Protein AF-A0A971C3I3-F1 (afdb_monomer)

Foldseek 3Di:
DDDADPPQDDDPVLVVCCVVPVVSSCVCRRVVPDPPPDPDDDPVVVVVVVVLVVLLLVLVQCVLVPDDLVVSLVVQVVDVVSNVSSVVCVVVPPVPPPDRDHRDDDDDD

Solvent-accessible surface area (backbone atoms only — not comparable to full-atom values): 6828 Å² total; per-residue (Å²): 132,91,75,78,62,97,81,65,78,86,45,74,66,53,53,49,34,37,75,76,33,55,66,55,24,44,39,50,70,73,63,56,52,68,75,77,66,78,92,70,78,62,62,70,60,50,55,50,50,52,52,46,51,52,53,47,53,49,51,52,39,41,43,63,71,70,46,61,63,73,62,50,52,63,62,30,61,81,38,71,69,48,29,51,53,51,51,49,48,65,70,70,33,73,86,72,50,90,75,87,80,72,58,90,77,87,86,79,132

Structure (mmCIF, N/CA/C/O backbone):
data_AF-A0A971C3I3-F1
#
_entry.id   AF-A0A971C3I3-F1
#
loop_
_atom_site.group_PDB
_atom_site.id
_atom_site.type_symbol
_atom_site.label_atom_id
_atom_site.label_alt_id
_atom_site.label_comp_id
_atom_site.label_asym_id
_atom_site.label_entity_id
_atom_site.label_seq_id
_atom_site.pdbx_PDB_ins_code
_atom_site.Cartn_x
_atom_site.Cartn_y
_atom_site.Cartn_z
_atom_site.occupancy
_atom_site.B_iso_or_equiv
_atom_site.auth_seq_id
_atom_site.auth_comp_id
_atom_site.auth_asym_id
_atom_site.auth_atom_id
_atom_site.pdbx_PDB_model_num
ATOM 1 N N . MET A 1 1 ? 8.994 9.522 -35.483 1.00 52.34 1 MET A N 1
ATOM 2 C CA . MET A 1 1 ? 8.972 8.042 -35.412 1.00 52.34 1 MET A CA 1
ATOM 3 C C . MET A 1 1 ? 10.397 7.594 -35.144 1.00 52.34 1 MET A C 1
ATOM 5 O O . MET A 1 1 ? 11.277 8.096 -35.825 1.00 52.34 1 MET A O 1
ATOM 9 N N . ALA A 1 2 ? 10.652 6.774 -34.122 1.00 61.50 2 ALA A N 1
ATOM 10 C CA . ALA A 1 2 ? 12.019 6.318 -33.850 1.00 61.50 2 ALA A CA 1
ATOM 11 C C . ALA A 1 2 ? 12.450 5.362 -34.974 1.00 61.50 2 ALA A C 1
ATOM 13 O O . ALA A 1 2 ? 11.776 4.357 -35.198 1.00 61.50 2 ALA A O 1
ATOM 14 N N . SER A 1 3 ? 13.512 5.701 -35.703 1.00 80.25 3 SER A N 1
ATOM 15 C CA . SER A 1 3 ? 14.149 4.796 -36.660 1.00 80.25 3 SER A CA 1
ATOM 16 C C . SER A 1 3 ? 14.953 3.740 -35.904 1.00 80.25 3 SER A C 1
ATOM 18 O O . SER A 1 3 ? 15.562 4.047 -34.877 1.00 80.25 3 SER A O 1
ATOM 20 N N . LEU A 1 4 ? 14.949 2.501 -36.397 1.00 86.00 4 LEU A N 1
ATOM 21 C CA . LEU A 1 4 ? 15.785 1.443 -35.833 1.00 86.00 4 LEU A CA 1
ATOM 22 C C . LEU A 1 4 ? 17.271 1.759 -36.082 1.00 86.00 4 LEU A C 1
ATOM 24 O O . LEU A 1 4 ? 17.588 2.328 -37.131 1.00 86.00 4 LEU A O 1
ATOM 28 N N . PRO A 1 5 ? 18.175 1.403 -35.151 1.00 84.38 5 PRO A N 1
ATOM 29 C CA . PRO A 1 5 ? 19.607 1.411 -35.419 1.00 84.38 5 PRO A CA 1
ATOM 30 C C . PRO A 1 5 ? 19.929 0.606 -36.690 1.00 84.38 5 PRO A C 1
ATOM 32 O O . PRO A 1 5 ? 19.273 -0.410 -36.939 1.00 84.38 5 PRO A O 1
ATOM 35 N N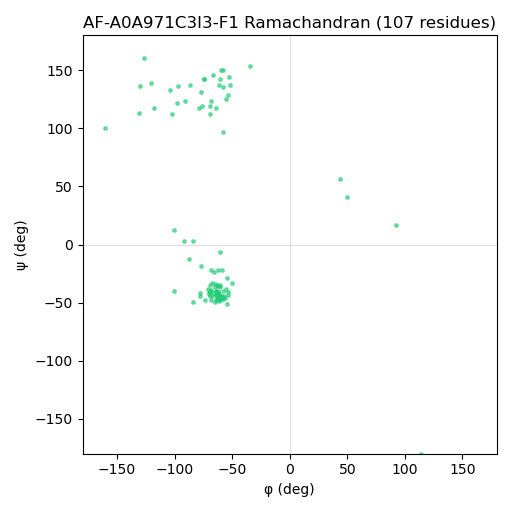 . PRO A 1 6 ? 20.917 1.025 -37.497 1.00 86.50 6 PRO A N 1
ATOM 36 C CA . PRO A 1 6 ? 21.269 0.335 -38.742 1.00 86.50 6 PRO A CA 1
ATOM 37 C C . PRO A 1 6 ? 21.749 -1.110 -38.520 1.00 86.50 6 PRO A C 1
ATOM 39 O O . PRO A 1 6 ? 21.664 -1.934 -39.423 1.00 86.50 6 PRO A O 1
ATOM 42 N N . ASP A 1 7 ? 22.220 -1.420 -37.315 1.00 90.19 7 ASP A N 1
ATOM 43 C CA . ASP A 1 7 ? 22.702 -2.720 -36.853 1.00 90.19 7 ASP A CA 1
ATOM 44 C C . ASP A 1 7 ? 21.664 -3.488 -36.011 1.00 90.19 7 ASP A C 1
ATOM 46 O O . ASP A 1 7 ? 21.994 -4.475 -35.351 1.00 90.19 7 ASP A O 1
ATOM 50 N N . PHE A 1 8 ? 20.400 -3.050 -36.006 1.00 91.69 8 PHE A N 1
ATOM 51 C CA . PHE A 1 8 ? 19.356 -3.712 -35.233 1.00 91.69 8 PHE A CA 1
ATOM 52 C C . PHE A 1 8 ? 19.105 -5.135 -35.743 1.00 91.69 8 PHE A C 1
ATOM 54 O O . PHE A 1 8 ? 18.647 -5.345 -36.866 1.00 91.69 8 PHE A O 1
ATOM 61 N N . GLN A 1 9 ? 19.346 -6.121 -34.881 1.00 93.38 9 GLN A N 1
ATOM 62 C CA . GLN A 1 9 ? 19.054 -7.516 -35.178 1.00 93.38 9 GLN A CA 1
ATOM 63 C C . GLN A 1 9 ? 17.646 -7.878 -34.712 1.00 93.38 9 GLN A C 1
ATOM 65 O O . GLN A 1 9 ? 17.302 -7.755 -33.535 1.00 93.38 9 GLN A O 1
ATOM 70 N N . PHE A 1 10 ? 16.830 -8.361 -35.645 1.00 93.94 10 PHE A N 1
ATOM 71 C CA . PHE A 1 10 ? 15.548 -8.959 -35.306 1.00 93.94 10 PHE A CA 1
ATOM 72 C C . PHE A 1 10 ? 15.757 -10.342 -34.693 1.00 93.94 10 PHE A C 1
ATOM 74 O O . PHE A 1 10 ? 16.604 -11.117 -35.130 1.00 93.94 10 PHE A O 1
ATOM 81 N N . SER A 1 11 ? 14.936 -10.660 -33.700 1.00 94.81 11 SER A N 1
ATOM 82 C CA . SER A 1 11 ? 14.820 -11.992 -33.128 1.00 94.81 11 SER A CA 1
ATOM 83 C C . SER A 1 11 ? 13.354 -12.404 -33.169 1.00 94.81 11 SER A C 1
ATOM 85 O O . SER A 1 11 ? 12.462 -11.560 -33.272 1.00 94.81 11 SER A O 1
ATOM 87 N N . GLN A 1 12 ? 13.082 -13.703 -33.065 1.00 96.81 12 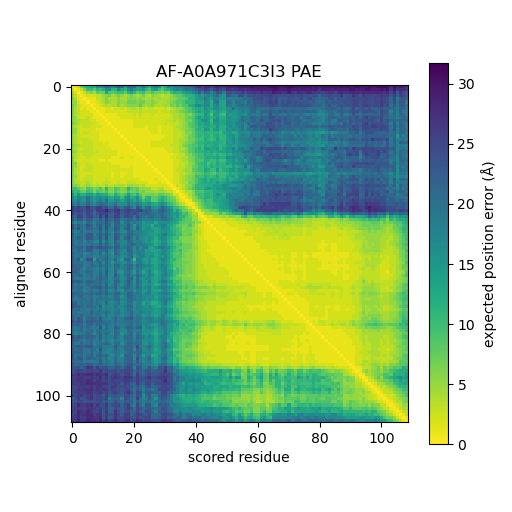GLN A N 1
ATOM 88 C CA . GLN A 1 12 ? 11.706 -14.192 -32.961 1.00 96.81 12 GLN A CA 1
ATOM 89 C C . GLN A 1 12 ? 10.950 -13.500 -31.813 1.00 96.81 12 GLN A C 1
ATOM 91 O O . GLN A 1 12 ? 9.805 -13.094 -31.988 1.00 96.81 12 GLN A O 1
ATOM 96 N N . ALA A 1 13 ? 11.620 -13.293 -30.674 1.00 92.94 13 ALA A N 1
ATOM 97 C CA . ALA A 1 13 ? 11.055 -12.597 -29.523 1.00 92.94 13 ALA A CA 1
ATOM 98 C C . ALA A 1 13 ? 10.736 -11.123 -29.823 1.00 92.94 13 ALA A C 1
ATOM 100 O O . ALA A 1 13 ? 9.657 -10.656 -29.471 1.00 92.94 13 ALA A O 1
ATOM 101 N N . SER A 1 14 ? 11.623 -10.392 -30.511 1.00 94.38 14 SER A N 1
ATOM 102 C CA . SER A 1 14 ? 11.363 -8.982 -30.830 1.00 94.38 14 SER A CA 1
ATOM 103 C C . SER A 1 14 ? 10.231 -8.815 -31.850 1.00 94.38 14 SER A C 1
ATOM 105 O O . SER A 1 14 ? 9.422 -7.896 -31.725 1.00 94.38 14 SER A O 1
ATOM 107 N N . LEU A 1 15 ? 10.098 -9.737 -32.808 1.00 96.44 15 LEU A N 1
ATOM 108 C CA . LEU A 1 15 ? 8.969 -9.751 -33.743 1.00 96.44 15 LEU A CA 1
ATOM 109 C C . LEU A 1 15 ? 7.648 -10.085 -33.042 1.00 96.44 15 LEU A C 1
ATOM 111 O O . LEU A 1 15 ? 6.654 -9.395 -33.273 1.00 96.44 15 LEU A O 1
ATOM 115 N N . GLN A 1 16 ? 7.643 -11.083 -32.154 1.00 97.31 16 GLN A N 1
ATOM 116 C CA . GLN A 1 16 ? 6.454 -11.422 -31.375 1.00 97.31 16 GLN A CA 1
ATOM 117 C C . GLN A 1 16 ? 6.038 -10.254 -30.473 1.00 97.31 16 GLN A C 1
ATOM 119 O O . GLN A 1 16 ? 4.873 -9.872 -30.457 1.00 97.31 16 GLN A O 1
ATOM 124 N N . ASP A 1 17 ? 6.997 -9.595 -29.816 1.00 95.50 17 ASP A N 1
ATOM 125 C CA . ASP A 1 17 ? 6.736 -8.401 -29.014 1.00 95.50 17 ASP A CA 1
ATOM 126 C C . ASP A 1 17 ? 6.145 -7.251 -29.825 1.00 95.50 17 ASP A C 1
ATOM 128 O O . ASP A 1 17 ? 5.324 -6.500 -29.305 1.00 95.50 17 ASP A O 1
ATOM 132 N N . TYR A 1 18 ? 6.538 -7.097 -31.090 1.00 95.25 18 TYR A N 1
ATOM 133 C CA . TYR A 1 18 ? 5.952 -6.088 -31.966 1.00 95.25 18 TYR A CA 1
ATOM 134 C C . TYR A 1 18 ? 4.497 -6.408 -32.324 1.00 95.25 18 TYR A C 1
ATOM 136 O O . TYR A 1 18 ? 3.658 -5.500 -32.300 1.00 95.25 18 TYR A O 1
ATOM 144 N N . VAL A 1 19 ? 4.214 -7.675 -32.653 1.00 97.62 19 VAL A N 1
ATOM 145 C CA . VAL A 1 19 ? 2.864 -8.166 -32.974 1.00 97.62 19 VAL A CA 1
ATOM 146 C C . VAL A 1 19 ? 1.945 -8.023 -31.765 1.00 97.62 19 VAL A C 1
ATOM 148 O O . VAL A 1 19 ? 0.857 -7.467 -31.894 1.00 97.62 19 VAL A O 1
ATOM 151 N N . ASP A 1 20 ? 2.412 -8.444 -30.591 1.00 96.88 20 ASP A N 1
ATOM 152 C CA . ASP A 1 20 ? 1.658 -8.375 -29.343 1.00 96.88 20 ASP A CA 1
ATOM 153 C C . ASP A 1 20 ? 1.462 -6.925 -28.876 1.00 96.88 20 ASP A C 1
ATOM 155 O O . ASP A 1 20 ? 0.370 -6.524 -28.476 1.00 96.88 20 ASP A O 1
ATOM 159 N N . CYS A 1 21 ? 2.534 -6.122 -28.876 1.00 96.00 21 CYS A N 1
ATOM 160 C CA . CYS A 1 21 ? 2.517 -4.751 -28.383 1.00 96.00 21 CYS A CA 1
ATOM 161 C C . CYS A 1 21 ? 3.695 -3.918 -28.916 1.00 96.00 21 CYS A C 1
ATOM 163 O O . CYS A 1 21 ? 4.785 -3.870 -28.341 1.00 96.00 21 CYS A O 1
ATOM 165 N N . ARG A 1 22 ? 3.435 -3.099 -29.941 1.00 94.62 22 ARG A N 1
ATOM 166 C CA . ARG A 1 22 ? 4.419 -2.156 -30.517 1.00 94.62 22 ARG A CA 1
ATOM 167 C C . ARG A 1 22 ? 5.117 -1.270 -29.477 1.00 94.62 22 ARG A C 1
ATOM 169 O O . ARG A 1 22 ? 6.281 -0.911 -29.651 1.00 94.62 22 ARG A O 1
ATOM 176 N N . ARG A 1 23 ? 4.419 -0.899 -28.393 1.00 92.62 23 ARG A N 1
ATOM 177 C CA . ARG A 1 23 ? 5.004 -0.110 -27.298 1.00 92.62 23 ARG A CA 1
ATOM 178 C C . ARG A 1 23 ? 6.011 -0.934 -26.492 1.00 92.62 23 ARG A C 1
ATOM 180 O O . ARG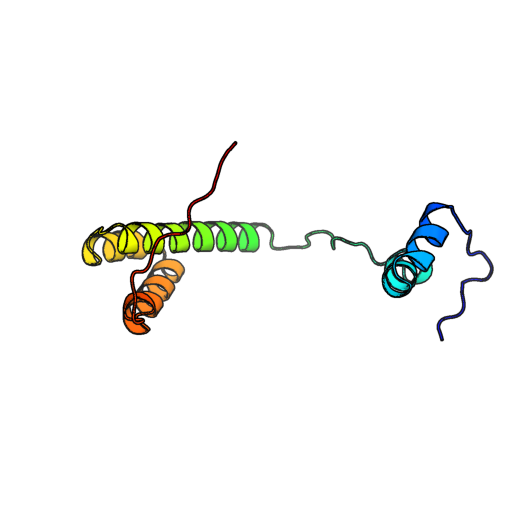 A 1 23 ? 7.071 -0.397 -26.190 1.00 92.62 23 ARG A O 1
ATOM 187 N N . ARG A 1 24 ? 5.731 -2.210 -26.203 1.00 92.06 24 ARG A N 1
ATOM 188 C CA . ARG A 1 24 ? 6.681 -3.141 -25.568 1.00 92.06 24 ARG A CA 1
ATOM 189 C C . ARG A 1 24 ? 7.913 -3.323 -26.447 1.00 92.06 24 ARG A C 1
ATOM 191 O O . ARG A 1 24 ? 9.018 -3.137 -25.953 1.00 92.06 24 ARG A O 1
ATOM 198 N N . PHE A 1 25 ? 7.723 -3.534 -27.752 1.00 93.81 25 PHE A N 1
ATOM 199 C CA . PHE A 1 25 ? 8.828 -3.603 -28.711 1.00 93.81 25 PHE A CA 1
ATOM 200 C C . PHE A 1 25 ? 9.732 -2.362 -28.670 1.00 93.81 25 PHE A C 1
ATOM 202 O O . PHE A 1 25 ? 10.950 -2.472 -28.520 1.00 93.81 25 PHE A O 1
ATOM 209 N N . LEU A 1 26 ? 9.132 -1.167 -28.750 1.00 93.00 26 LEU A N 1
ATOM 210 C CA . LEU A 1 26 ? 9.874 0.092 -28.696 1.00 93.00 26 LEU A CA 1
ATOM 211 C C . LEU A 1 26 ? 10.662 0.233 -27.386 1.00 93.00 26 LEU A C 1
ATOM 213 O O . LEU A 1 26 ? 11.803 0.680 -27.408 1.00 93.00 26 LEU A O 1
ATOM 217 N N . LEU A 1 27 ? 10.060 -0.095 -26.242 1.00 91.88 27 LEU A N 1
ATOM 218 C CA . LEU A 1 27 ? 10.700 0.095 -24.940 1.00 91.88 27 LEU A CA 1
ATOM 219 C C . LEU A 1 27 ? 11.807 -0.942 -24.696 1.00 91.88 27 LEU A C 1
ATOM 221 O O . LEU A 1 27 ? 12.913 -0.555 -24.328 1.00 91.88 27 LEU A O 1
ATOM 225 N N . ALA A 1 28 ? 11.530 -2.224 -24.942 1.00 90.69 28 ALA A N 1
ATOM 226 C CA . ALA A 1 28 ? 12.438 -3.326 -24.633 1.00 90.69 28 ALA A CA 1
ATOM 227 C C . ALA A 1 28 ? 13.574 -3.474 -25.657 1.00 90.69 28 ALA A C 1
ATOM 229 O O . ALA A 1 28 ? 14.726 -3.629 -25.269 1.00 90.69 28 ALA A O 1
ATOM 230 N N . HIS A 1 29 ? 13.280 -3.382 -26.959 1.00 91.38 29 HIS A N 1
ATOM 231 C CA . HIS A 1 29 ? 14.262 -3.704 -28.004 1.00 91.38 29 HIS A CA 1
ATOM 232 C C . HIS A 1 29 ? 14.907 -2.462 -28.618 1.00 91.38 29 HIS A C 1
ATOM 234 O O . HIS A 1 29 ? 16.115 -2.447 -28.843 1.00 91.38 29 HIS A O 1
ATOM 240 N N . VAL A 1 30 ? 14.132 -1.396 -28.855 1.00 91.69 30 VAL A N 1
ATOM 241 C CA . VAL A 1 30 ? 14.662 -0.160 -29.467 1.00 91.69 30 VAL A CA 1
ATOM 242 C C . VAL A 1 30 ? 15.306 0.749 -28.423 1.00 91.69 30 VAL A C 1
ATOM 244 O O . VAL A 1 30 ? 16.430 1.201 -28.606 1.00 91.69 30 VAL A O 1
ATOM 247 N N . ARG A 1 31 ? 14.607 1.020 -27.316 1.00 89.75 31 ARG A N 1
ATOM 248 C CA . ARG A 1 31 ? 15.103 1.882 -26.231 1.00 89.75 31 ARG A CA 1
ATOM 249 C C . ARG A 1 31 ? 15.916 1.134 -25.178 1.00 89.75 31 ARG A C 1
ATOM 251 O O . ARG A 1 31 ? 16.547 1.799 -24.365 1.00 89.75 31 ARG A O 1
ATOM 258 N N . ARG A 1 32 ? 15.892 -0.205 -25.191 1.00 88.19 32 ARG A N 1
ATOM 259 C CA . ARG A 1 32 ? 16.606 -1.074 -24.238 1.00 88.19 32 ARG A CA 1
ATOM 260 C C . ARG A 1 32 ? 16.369 -0.670 -22.779 1.00 88.19 32 ARG A C 1
ATOM 262 O O . ARG A 1 32 ? 17.293 -0.643 -21.972 1.00 88.19 32 ARG A O 1
ATOM 269 N N . ILE A 1 33 ? 15.123 -0.320 -22.453 1.00 87.38 33 ILE A N 1
ATOM 270 C CA . ILE A 1 33 ? 14.734 -0.012 -21.078 1.00 87.38 33 ILE A CA 1
ATOM 271 C C . ILE A 1 33 ? 14.804 -1.302 -20.270 1.00 87.38 33 ILE A C 1
ATOM 273 O O . ILE A 1 33 ? 14.139 -2.282 -20.602 1.00 87.38 33 ILE A O 1
ATOM 277 N N . VAL A 1 34 ? 15.589 -1.275 -19.195 1.00 75.19 34 VAL A N 1
ATOM 278 C CA . VAL A 1 34 ? 15.653 -2.365 -18.222 1.00 75.19 34 VAL A CA 1
ATOM 279 C C . VAL A 1 34 ? 14.327 -2.394 -17.460 1.00 75.19 34 VAL A C 1
ATOM 281 O O . VAL A 1 34 ? 13.993 -1.441 -16.755 1.00 75.19 34 VAL A O 1
ATOM 284 N N . TRP A 1 35 ? 13.544 -3.456 -17.664 1.00 72.25 35 TRP A N 1
ATOM 285 C CA . TRP A 1 35 ? 12.290 -3.708 -16.957 1.00 72.25 35 TRP A CA 1
ATOM 286 C C . TRP A 1 35 ? 12.264 -5.141 -16.392 1.00 72.25 35 TRP A C 1
ATOM 288 O O . TRP A 1 35 ? 12.584 -6.071 -17.137 1.00 72.25 35 TRP A O 1
ATOM 298 N N . PRO A 1 36 ? 11.819 -5.342 -15.137 1.00 68.69 36 PRO A N 1
ATOM 299 C CA . PRO A 1 36 ? 11.549 -4.296 -14.149 1.00 68.69 36 PRO A CA 1
ATOM 300 C C . PRO A 1 36 ? 12.808 -3.466 -13.894 1.00 68.69 36 PRO A C 1
ATOM 302 O O . PRO A 1 36 ? 13.925 -3.939 -14.111 1.00 68.69 36 PRO A O 1
ATOM 305 N N . ALA A 1 37 ? 12.623 -2.192 -13.544 1.00 66.38 37 ALA A N 1
ATOM 306 C CA . ALA A 1 37 ? 13.756 -1.374 -13.139 1.00 66.38 37 ALA A CA 1
ATOM 307 C C . ALA A 1 37 ? 14.510 -2.134 -12.041 1.00 66.38 37 ALA A C 1
ATOM 309 O O . ALA A 1 37 ? 13.878 -2.732 -11.169 1.00 66.38 37 ALA A O 1
ATOM 310 N N . VAL A 1 38 ? 15.842 -2.146 -12.107 1.00 66.88 38 VAL A N 1
ATOM 311 C CA . VAL A 1 38 ? 16.643 -2.645 -10.986 1.00 66.88 38 VAL A CA 1
ATOM 312 C C . VAL A 1 38 ? 16.202 -1.844 -9.765 1.00 66.88 38 VAL A C 1
ATOM 314 O O . VAL A 1 38 ? 16.194 -0.614 -9.839 1.00 66.88 38 VAL A O 1
ATOM 317 N N . GLU A 1 39 ? 15.784 -2.514 -8.690 1.00 61.84 39 GLU A N 1
ATOM 318 C CA . GLU A 1 39 ? 15.494 -1.846 -7.419 1.00 61.84 39 GLU A CA 1
ATOM 319 C C . GLU A 1 39 ? 16.766 -1.120 -6.966 1.00 61.84 39 GLU A C 1
ATOM 321 O O . GLU A 1 39 ? 17.692 -1.717 -6.424 1.00 61.84 39 GLU A O 1
ATOM 326 N N . SER A 1 40 ? 16.852 0.174 -7.262 1.00 65.81 40 SER A N 1
ATOM 327 C CA . SER A 1 40 ? 17.895 1.058 -6.757 1.00 65.81 40 SER A CA 1
ATOM 328 C C . SER A 1 40 ? 17.352 1.812 -5.547 1.00 65.81 40 SER A C 1
ATOM 330 O O . SER A 1 40 ? 16.219 2.284 -5.581 1.00 65.81 40 SER A O 1
ATOM 332 N N . GLU A 1 41 ? 18.183 1.892 -4.509 1.00 61.6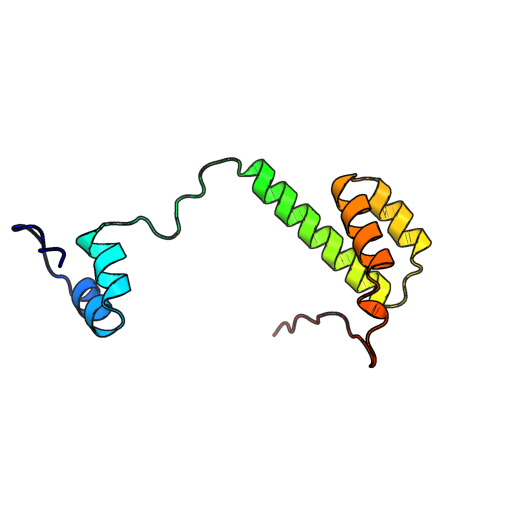9 41 GLU A N 1
ATOM 333 C CA . GLU A 1 41 ? 17.922 2.317 -3.130 1.00 61.69 41 GLU A CA 1
ATOM 334 C C . GLU A 1 41 ? 16.900 3.444 -2.848 1.00 61.69 41 GLU A C 1
ATOM 336 O O . GLU A 1 41 ? 16.740 4.370 -3.645 1.00 61.69 41 GLU A O 1
ATOM 341 N N . PRO A 1 42 ? 16.296 3.427 -1.632 1.00 76.50 42 PRO A N 1
ATOM 342 C CA . PRO A 1 42 ? 16.696 2.602 -0.482 1.00 76.50 42 PRO A CA 1
ATOM 343 C C . PRO A 1 42 ? 15.795 1.379 -0.282 1.00 76.50 42 PRO A C 1
ATOM 345 O O . PRO A 1 42 ? 14.651 1.503 0.153 1.00 76.50 42 PRO A O 1
ATOM 348 N N . PHE A 1 43 ? 16.357 0.188 -0.510 1.00 73.81 43 PHE A N 1
ATOM 349 C CA . PHE A 1 43 ? 15.707 -1.105 -0.264 1.00 73.81 43 PHE A CA 1
ATOM 350 C C . PHE A 1 43 ? 15.182 -1.211 1.175 1.00 73.81 43 PHE A C 1
ATOM 352 O O . PHE A 1 43 ? 14.025 -1.546 1.379 1.00 73.81 43 PHE A O 1
ATOM 359 N N . LEU A 1 44 ? 15.966 -0.779 2.171 1.00 82.31 44 LEU A N 1
ATOM 360 C CA . LEU A 1 44 ? 15.537 -0.773 3.577 1.00 82.31 44 LEU A CA 1
ATOM 361 C C . LEU A 1 44 ? 14.321 0.129 3.838 1.00 82.31 44 LEU A C 1
ATOM 363 O O . LEU A 1 44 ? 13.472 -0.192 4.668 1.00 82.31 44 LEU A O 1
ATOM 367 N N . ALA A 1 45 ? 14.222 1.267 3.144 1.00 84.69 45 ALA A N 1
ATOM 368 C CA . ALA A 1 45 ? 13.055 2.137 3.259 1.00 84.69 45 ALA A CA 1
ATOM 369 C C . ALA A 1 45 ? 11.830 1.487 2.603 1.00 84.69 45 ALA A C 1
ATOM 371 O O . ALA A 1 45 ? 10.734 1.563 3.157 1.00 84.69 45 ALA A O 1
ATOM 372 N N . HIS A 1 46 ? 12.026 0.806 1.470 1.00 84.50 46 HIS A N 1
ATOM 373 C CA . HIS A 1 46 ? 10.974 0.050 0.803 1.00 84.50 46 HIS A CA 1
ATOM 374 C C . HIS A 1 46 ? 10.484 -1.127 1.659 1.00 84.50 46 HIS A C 1
ATOM 376 O O . HIS A 1 46 ? 9.290 -1.226 1.926 1.00 84.50 46 HIS A O 1
ATOM 382 N N . GLU A 1 47 ? 11.391 -1.952 2.185 1.00 89.06 47 GLU A N 1
ATOM 383 C CA . GLU A 1 47 ? 11.068 -3.045 3.106 1.00 89.06 47 GLU A CA 1
ATOM 384 C C . GLU A 1 47 ? 10.332 -2.540 4.346 1.00 89.06 47 GLU A C 1
ATOM 386 O O . GLU A 1 47 ? 9.315 -3.113 4.743 1.00 89.06 47 GLU A O 1
ATOM 391 N N . ARG A 1 48 ? 10.790 -1.425 4.934 1.00 91.62 48 ARG A N 1
ATOM 392 C CA . ARG A 1 48 ? 10.087 -0.786 6.049 1.00 91.62 48 ARG A CA 1
ATOM 393 C C . ARG A 1 48 ? 8.669 -0.390 5.643 1.00 91.62 48 ARG A C 1
ATOM 395 O O . ARG A 1 48 ? 7.739 -0.675 6.392 1.00 91.62 48 ARG A O 1
ATOM 402 N N . GLN A 1 49 ? 8.477 0.229 4.478 1.00 91.25 49 GLN A N 1
ATOM 403 C CA . GLN A 1 49 ? 7.142 0.596 3.999 1.00 91.25 49 GLN A CA 1
ATOM 404 C C . GLN A 1 49 ? 6.244 -0.624 3.763 1.00 91.25 49 GLN A C 1
ATOM 406 O O . GLN A 1 49 ? 5.079 -0.597 4.159 1.00 91.25 49 GLN A O 1
ATOM 411 N N . LEU A 1 50 ? 6.774 -1.708 3.192 1.00 91.75 50 LEU A N 1
ATOM 412 C CA . LEU A 1 50 ? 6.039 -2.962 3.015 1.00 91.75 50 LEU A CA 1
ATOM 4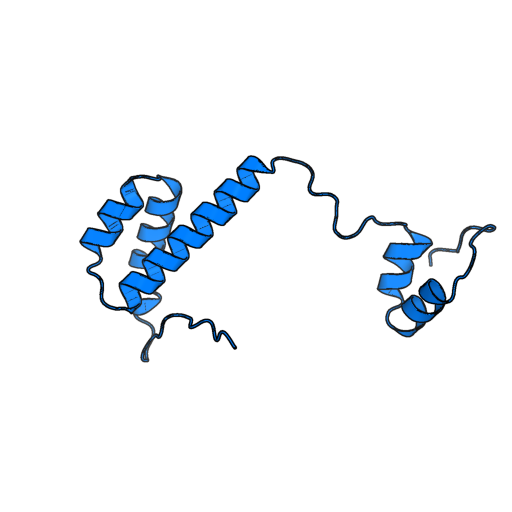13 C C . LEU A 1 50 ? 5.635 -3.580 4.361 1.00 91.75 50 LEU A C 1
ATOM 415 O O . LEU A 1 50 ? 4.490 -4.011 4.534 1.00 91.75 50 LEU A O 1
ATOM 419 N N . ALA A 1 51 ? 6.545 -3.580 5.339 1.00 94.38 51 ALA A N 1
ATOM 420 C CA . ALA A 1 51 ? 6.274 -4.068 6.686 1.00 94.38 51 ALA A CA 1
ATOM 421 C C . ALA A 1 51 ? 5.196 -3.226 7.390 1.00 94.38 51 ALA A C 1
ATOM 423 O O . ALA A 1 51 ? 4.265 -3.783 7.979 1.00 94.38 51 ALA A O 1
ATOM 424 N N . LEU A 1 52 ? 5.270 -1.895 7.277 1.00 96.38 52 LEU A N 1
ATOM 425 C CA . LEU A 1 52 ? 4.259 -0.975 7.803 1.00 96.38 52 LEU A CA 1
ATOM 426 C C . LEU A 1 52 ? 2.893 -1.202 7.149 1.00 96.38 52 LEU A C 1
ATOM 428 O O . LEU A 1 52 ? 1.889 -1.293 7.855 1.00 96.38 52 LEU A O 1
ATOM 432 N N . GLY A 1 53 ? 2.847 -1.338 5.820 1.00 95.38 53 GLY A N 1
ATOM 433 C CA . GLY A 1 53 ? 1.612 -1.601 5.077 1.00 95.38 53 GLY A CA 1
ATOM 434 C C . GLY A 1 53 ? 0.961 -2.920 5.494 1.00 95.38 53 GLY A C 1
ATOM 435 O O . GLY A 1 53 ? -0.234 -2.967 5.791 1.00 95.38 53 GLY A O 1
ATOM 436 N N . THR A 1 54 ? 1.769 -3.972 5.633 1.00 95.25 54 THR A N 1
ATOM 437 C CA . THR A 1 54 ? 1.315 -5.283 6.118 1.00 95.25 54 THR A CA 1
ATOM 438 C C . THR A 1 54 ? 0.753 -5.192 7.539 1.00 95.25 54 THR A C 1
ATOM 440 O O . THR A 1 54 ? -0.330 -5.712 7.824 1.00 95.25 54 THR A O 1
ATOM 443 N N . ALA A 1 55 ? 1.455 -4.501 8.442 1.00 96.19 55 ALA A N 1
ATOM 444 C CA . ALA A 1 55 ? 0.997 -4.297 9.812 1.00 96.19 55 ALA A CA 1
ATOM 445 C C . ALA A 1 55 ? -0.316 -3.499 9.864 1.00 96.19 55 ALA A C 1
ATOM 447 O O . ALA A 1 55 ? -1.222 -3.849 10.622 1.00 96.19 55 ALA A O 1
ATOM 448 N N . PHE A 1 56 ? -0.452 -2.472 9.025 1.00 96.00 56 PHE A N 1
ATOM 449 C CA . PHE A 1 56 ? -1.654 -1.651 8.937 1.00 96.00 56 PHE A CA 1
ATOM 450 C C . PHE A 1 56 ? -2.869 -2.446 8.455 1.00 96.00 56 PHE A C 1
ATOM 452 O O . PHE A 1 56 ? -3.916 -2.425 9.105 1.00 96.00 56 PHE A O 1
ATOM 459 N N . HIS A 1 57 ? -2.720 -3.225 7.381 1.00 93.50 57 HIS A N 1
ATOM 460 C 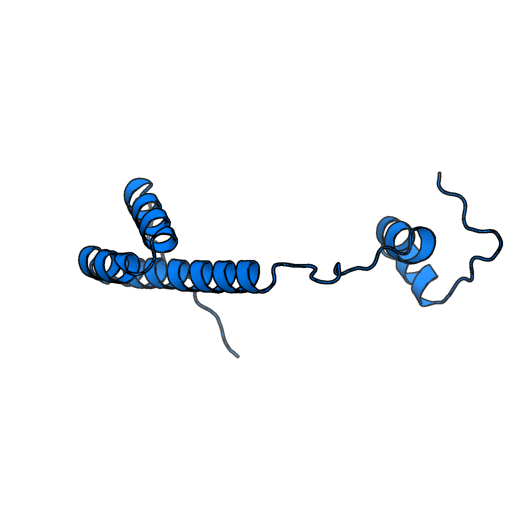CA . HIS A 1 57 ? -3.793 -4.092 6.886 1.00 93.50 57 HIS A CA 1
ATOM 461 C C . HIS A 1 57 ? -4.216 -5.119 7.942 1.00 93.50 57 HIS A C 1
ATOM 463 O O . HIS A 1 57 ? -5.407 -5.380 8.109 1.00 93.50 57 HIS A O 1
ATOM 469 N N . ARG A 1 58 ? -3.267 -5.641 8.729 1.00 94.06 58 ARG A N 1
ATOM 470 C CA . ARG A 1 58 ? -3.573 -6.542 9.846 1.00 94.06 58 ARG A CA 1
ATOM 471 C C . ARG A 1 58 ? -4.395 -5.864 10.948 1.00 94.06 58 ARG A C 1
ATOM 473 O O . ARG A 1 58 ? -5.310 -6.499 11.468 1.00 94.06 58 ARG A O 1
ATOM 480 N N . LEU A 1 59 ? -4.110 -4.606 11.296 1.00 94.81 59 LEU A N 1
ATOM 481 C CA . LEU A 1 59 ? -4.913 -3.850 12.270 1.00 94.81 59 LEU A CA 1
ATOM 482 C C . LEU A 1 59 ? -6.350 -3.648 11.772 1.00 94.81 59 LEU A C 1
ATOM 484 O O . LEU A 1 59 ? -7.298 -3.894 12.516 1.00 94.81 59 LEU A O 1
ATOM 488 N N . ILE A 1 60 ? -6.519 -3.267 10.501 1.00 92.94 60 ILE A N 1
ATOM 489 C CA . ILE A 1 60 ? -7.843 -3.123 9.875 1.00 92.94 60 ILE A CA 1
ATOM 490 C C . ILE A 1 60 ? -8.588 -4.456 9.896 1.00 92.94 60 ILE A C 1
ATOM 492 O O . ILE A 1 60 ? -9.741 -4.505 10.320 1.00 92.94 60 ILE A O 1
ATOM 496 N N . TRP A 1 61 ? -7.925 -5.541 9.493 1.00 92.88 61 TRP A N 1
ATOM 497 C CA . TRP A 1 61 ? -8.500 -6.883 9.509 1.00 92.88 61 TRP A CA 1
ATOM 498 C C . TRP A 1 61 ? -8.993 -7.268 10.908 1.00 92.88 61 TRP A C 1
ATOM 500 O O . TRP A 1 61 ? -10.120 -7.737 11.062 1.00 92.88 61 TRP A O 1
ATOM 510 N N . GLN A 1 62 ? -8.182 -7.019 11.943 1.00 93.25 62 GLN A N 1
ATOM 511 C CA . GLN A 1 62 ? -8.542 -7.296 13.336 1.00 93.25 62 GLN A CA 1
ATOM 512 C C . GLN A 1 62 ? -9.743 -6.463 13.788 1.00 93.25 62 GLN A C 1
ATOM 514 O O . GLN A 1 62 ? -10.655 -7.004 14.409 1.00 93.25 62 GLN A O 1
ATOM 519 N N . HIS A 1 63 ? -9.776 -5.179 13.437 1.00 92.56 63 HIS A N 1
ATOM 520 C CA . HIS A 1 63 ? -10.897 -4.295 13.744 1.00 92.56 63 HIS A CA 1
ATOM 521 C C . HIS A 1 63 ? -12.201 -4.766 13.097 1.00 92.56 63 HIS A C 1
ATOM 523 O O . HIS A 1 63 ? -13.212 -4.908 13.778 1.00 92.56 63 HIS A O 1
ATOM 529 N N . LEU A 1 64 ? -12.169 -5.080 11.797 1.00 89.62 64 LEU A N 1
ATOM 530 C CA . LEU A 1 64 ? -13.332 -5.599 11.068 1.00 89.62 64 LEU A CA 1
ATOM 531 C C . LEU A 1 64 ? -13.768 -6.983 11.572 1.00 89.62 64 LEU A C 1
ATOM 533 O O . LEU A 1 64 ? -14.934 -7.347 11.443 1.00 89.62 64 LEU A O 1
ATOM 537 N N . SER A 1 65 ? -12.849 -7.731 12.185 1.00 90.19 65 SER A N 1
ATOM 538 C CA . SER A 1 65 ? -13.125 -9.010 12.847 1.00 90.19 65 SER A CA 1
ATOM 539 C C . SER A 1 65 ? -13.625 -8.859 14.293 1.00 90.19 65 SER A C 1
ATOM 541 O O . SER A 1 65 ? -13.833 -9.865 14.967 1.00 90.19 65 SER A O 1
ATOM 543 N N . GLY A 1 66 ? -13.825 -7.627 14.778 1.00 89.88 66 GLY A N 1
ATOM 544 C CA . GLY A 1 66 ? -14.415 -7.339 16.089 1.00 89.88 66 GLY A CA 1
ATOM 545 C C . GLY A 1 66 ? -13.417 -7.181 17.238 1.00 89.88 66 GLY A C 1
ATOM 546 O O . GLY A 1 66 ? -13.809 -7.278 18.396 1.00 89.88 66 GLY A O 1
ATOM 547 N N . VAL A 1 67 ? -12.128 -6.963 16.963 1.00 93.25 67 VAL A N 1
ATOM 548 C CA . VAL A 1 67 ? -11.164 -6.618 18.019 1.00 93.25 67 VAL A CA 1
ATOM 549 C C . VAL A 1 67 ? -11.329 -5.151 18.419 1.00 93.25 67 VAL A C 1
ATOM 551 O O . VAL A 1 67 ? -11.304 -4.269 17.563 1.00 93.25 67 VAL A O 1
ATOM 554 N N . GLU A 1 68 ? -11.418 -4.904 19.730 1.00 93.62 68 GLU A N 1
ATOM 555 C CA . GLU A 1 68 ? -11.619 -3.566 20.303 1.00 93.62 68 GLU A CA 1
ATOM 556 C C . GLU A 1 68 ? -10.580 -2.530 19.817 1.00 93.62 68 GLU A C 1
ATOM 558 O O . GLU A 1 68 ? -9.364 -2.771 19.949 1.00 93.62 68 GLU A O 1
ATOM 563 N N . PRO A 1 69 ? -11.022 -1.359 19.311 1.00 92.31 69 PRO A N 1
ATOM 564 C CA . PRO A 1 69 ? -10.148 -0.323 18.765 1.00 92.31 69 PRO A CA 1
ATOM 565 C C . PRO A 1 69 ? -9.062 0.146 19.734 1.00 92.31 69 PRO A C 1
ATOM 567 O O . PRO A 1 69 ? -7.922 0.339 19.326 1.00 92.31 69 PRO A O 1
ATOM 570 N N . GLU A 1 70 ? -9.352 0.277 21.030 1.00 94.69 70 GLU A N 1
ATOM 571 C CA . GLU A 1 70 ? -8.408 0.793 22.029 1.00 94.69 70 GLU A CA 1
ATOM 572 C C . GLU A 1 70 ? -7.200 -0.133 22.191 1.00 94.69 70 GLU A C 1
ATOM 574 O O . GLU A 1 70 ? -6.076 0.318 22.437 1.00 94.69 70 GLU A O 1
ATOM 579 N N . ARG A 1 71 ? -7.413 -1.449 22.053 1.00 95.44 71 ARG A N 1
ATOM 580 C CA . ARG A 1 71 ? -6.329 -2.435 22.094 1.00 95.44 71 ARG A CA 1
ATOM 581 C C . ARG A 1 71 ? -5.445 -2.313 20.857 1.00 95.44 71 ARG A C 1
ATOM 583 O O . ARG A 1 71 ? -4.223 -2.392 20.986 1.00 95.44 71 ARG A O 1
ATOM 590 N N . LEU A 1 72 ? -6.054 -2.099 19.694 1.00 95.94 72 LEU A N 1
ATOM 591 C CA . LEU A 1 72 ? -5.357 -1.912 18.422 1.00 95.94 72 LEU A CA 1
ATOM 592 C C . LEU A 1 72 ? -4.582 -0.588 18.393 1.00 95.94 72 LEU A C 1
ATOM 594 O O . LEU A 1 72 ? -3.425 -0.580 17.987 1.00 95.94 72 LEU A O 1
ATOM 598 N N . THR A 1 73 ? -5.141 0.490 18.949 1.00 96.38 73 THR A N 1
ATOM 599 C CA . THR A 1 73 ? -4.460 1.785 19.106 1.00 96.38 73 THR A CA 1
ATOM 600 C C . THR A 1 73 ? -3.192 1.656 19.947 1.00 96.38 73 THR A C 1
ATOM 602 O O . THR A 1 73 ? -2.132 2.137 19.550 1.00 96.38 73 THR A O 1
ATOM 605 N N . ARG A 1 74 ? -3.246 0.933 21.078 1.00 95.50 74 ARG A N 1
ATOM 606 C CA . ARG A 1 74 ? -2.042 0.660 21.887 1.00 95.50 74 ARG A CA 1
ATOM 607 C C . ARG A 1 74 ? -0.998 -0.168 21.134 1.00 95.50 74 ARG A C 1
ATOM 609 O O . ARG A 1 74 ? 0.194 0.024 21.356 1.00 95.50 74 ARG A O 1
ATOM 616 N N . ALA A 1 75 ? -1.429 -1.094 20.278 1.00 93.25 75 ALA A N 1
ATOM 617 C CA . ALA A 1 75 ? -0.520 -1.891 19.459 1.00 93.25 75 ALA A CA 1
ATOM 618 C C . ALA A 1 75 ? 0.153 -1.045 18.363 1.00 93.25 75 ALA A C 1
ATOM 620 O O . ALA A 1 75 ? 1.364 -1.158 18.175 1.00 93.25 75 ALA A O 1
ATOM 621 N N . ALA A 1 76 ? -0.607 -0.169 17.699 1.00 95.31 76 ALA A N 1
ATOM 622 C CA . ALA A 1 76 ? -0.115 0.742 16.667 1.00 95.31 76 ALA A CA 1
ATOM 623 C C . ALA A 1 76 ? 0.876 1.780 17.220 1.00 95.31 76 ALA A C 1
ATOM 625 O O . ALA A 1 76 ? 1.870 2.084 16.568 1.00 95.31 76 ALA A O 1
ATOM 626 N N . GLY A 1 77 ? 0.658 2.264 18.450 1.00 93.00 77 GLY A N 1
ATOM 627 C CA . GLY A 1 77 ? 1.457 3.319 19.091 1.00 93.00 77 GLY A CA 1
ATOM 628 C C . GLY A 1 77 ? 2.950 3.024 19.294 1.00 93.00 77 GLY A C 1
ATOM 629 O O . GLY A 1 77 ? 3.689 3.913 19.705 1.00 93.00 77 GLY A O 1
ATOM 630 N N . ARG A 1 78 ? 3.419 1.801 19.014 1.00 90.12 78 ARG A N 1
ATOM 631 C CA . ARG A 1 78 ? 4.852 1.454 19.034 1.00 90.12 78 ARG A CA 1
ATOM 632 C C . ARG A 1 78 ? 5.613 1.954 17.806 1.00 90.12 78 ARG A C 1
ATOM 634 O O . ARG A 1 78 ? 6.835 2.025 17.853 1.00 90.12 78 ARG A O 1
ATOM 641 N N . GLU A 1 79 ? 4.904 2.282 16.732 1.00 95.44 79 GLU A N 1
ATOM 642 C CA . GLU A 1 79 ? 5.472 2.743 15.470 1.00 95.44 79 GLU A CA 1
ATOM 643 C C . GLU A 1 79 ? 4.735 4.018 15.021 1.00 95.44 79 GLU A C 1
ATOM 645 O O . GLU A 1 79 ? 3.547 3.952 14.697 1.00 95.44 79 GLU A O 1
ATOM 650 N N . PRO A 1 80 ? 5.399 5.190 15.001 1.00 96.12 80 PRO A N 1
ATOM 651 C CA . PRO A 1 80 ? 4.726 6.476 14.796 1.00 96.12 80 PRO A CA 1
ATOM 652 C C . PRO A 1 80 ? 3.942 6.577 13.485 1.00 96.12 80 PRO A C 1
ATOM 654 O O . PRO A 1 80 ? 2.843 7.131 13.452 1.00 96.12 80 PRO A O 1
ATOM 657 N N . GLU A 1 81 ? 4.490 6.035 12.396 1.00 96.38 81 GLU A N 1
ATOM 658 C CA . GLU A 1 81 ? 3.825 6.086 11.095 1.00 96.38 81 GLU A CA 1
ATOM 659 C C . GLU A 1 81 ? 2.573 5.201 11.062 1.00 96.38 81 GLU A C 1
ATOM 661 O O . GLU A 1 81 ? 1.528 5.627 10.564 1.00 96.38 81 GLU A O 1
ATOM 666 N N . LEU A 1 82 ? 2.652 4.020 11.678 1.00 97.31 82 LEU A N 1
ATOM 667 C CA . LEU A 1 82 ? 1.524 3.106 11.813 1.00 97.31 82 LEU A CA 1
ATOM 668 C C . LEU A 1 82 ? 0.417 3.699 12.695 1.00 97.31 82 LEU A C 1
ATOM 670 O O . LEU A 1 82 ? -0.758 3.592 12.349 1.00 97.31 82 LEU A O 1
ATOM 674 N N . ALA A 1 83 ? 0.784 4.351 13.804 1.00 97.19 83 ALA A N 1
ATOM 675 C CA . ALA A 1 83 ? -0.156 5.044 14.684 1.00 97.19 83 ALA A CA 1
ATOM 676 C C . ALA A 1 83 ? -0.941 6.125 13.927 1.00 97.19 83 ALA A C 1
ATOM 678 O O . ALA A 1 83 ? -2.169 6.144 13.977 1.00 97.19 83 ALA A O 1
ATOM 679 N N . ARG A 1 84 ? -0.246 6.949 13.133 1.00 97.06 84 ARG A N 1
ATOM 680 C CA . ARG A 1 84 ? -0.872 7.978 12.291 1.00 97.06 84 ARG A CA 1
ATOM 681 C C . ARG A 1 84 ? -1.852 7.384 11.275 1.00 97.06 84 ARG A C 1
ATOM 683 O O . ARG A 1 84 ? -2.957 7.895 11.113 1.00 97.06 84 ARG A O 1
ATOM 690 N N . TRP A 1 85 ? -1.469 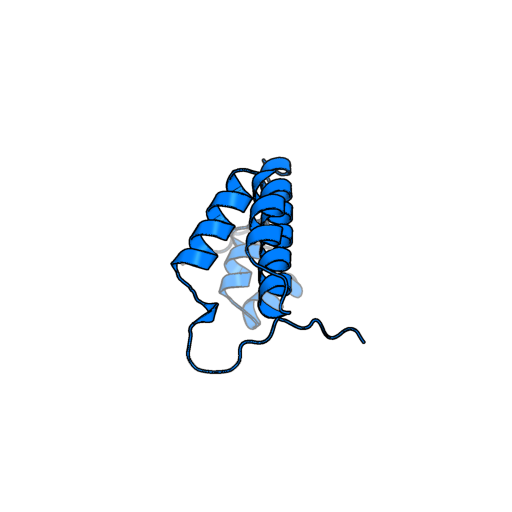6.318 10.570 1.00 96.56 85 TRP A N 1
ATOM 691 C CA . TRP A 1 85 ? -2.362 5.669 9.601 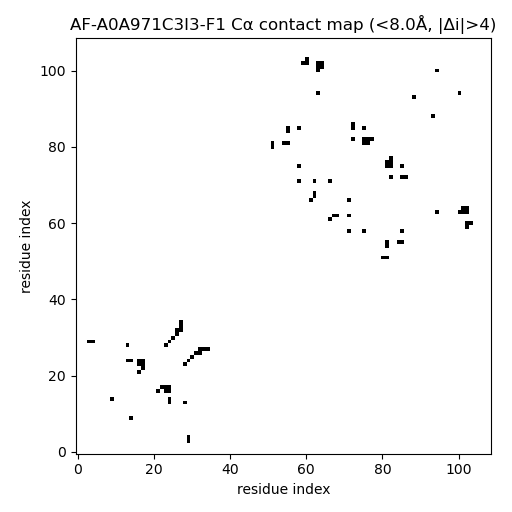1.00 96.56 85 TRP A CA 1
ATOM 692 C C . TRP A 1 85 ? -3.591 5.058 10.274 1.00 96.56 85 TRP A C 1
ATOM 694 O O . TRP A 1 85 ? -4.703 5.173 9.758 1.00 96.56 85 TRP A O 1
ATOM 704 N N . TRP A 1 86 ? -3.401 4.451 11.445 1.00 96.62 86 TRP A N 1
ATOM 705 C CA . TRP A 1 86 ? -4.481 3.905 12.257 1.00 96.62 86 TRP A CA 1
ATOM 706 C C . TRP A 1 86 ? -5.471 4.987 12.714 1.00 96.62 86 TRP A C 1
ATOM 708 O O . TRP A 1 86 ? -6.680 4.824 12.550 1.00 96.62 86 TRP A O 1
ATOM 718 N N . GLU A 1 87 ? -4.976 6.127 13.195 1.00 95.81 87 GLU A N 1
ATOM 719 C CA . GLU A 1 87 ? -5.808 7.279 13.560 1.00 95.81 87 GLU A CA 1
ATOM 720 C C . GLU A 1 87 ? -6.601 7.825 12.367 1.00 95.81 87 GLU A C 1
ATOM 722 O O . GLU A 1 87 ? -7.799 8.086 12.489 1.00 95.81 87 GLU A O 1
ATOM 727 N N . HIS A 1 88 ? -5.970 7.948 11.194 1.00 95.06 88 HIS A N 1
ATOM 728 C CA . HIS A 1 88 ? -6.652 8.367 9.966 1.00 95.06 88 HIS A CA 1
ATOM 729 C C . HIS A 1 88 ? -7.752 7.386 9.544 1.00 95.06 88 HIS A C 1
ATOM 731 O O . HIS A 1 88 ? -8.835 7.803 9.141 1.00 95.06 88 HIS A O 1
ATOM 737 N N . TYR A 1 89 ? -7.504 6.082 9.650 1.00 93.56 89 TYR A N 1
ATOM 738 C CA . TYR A 1 89 ? -8.516 5.067 9.375 1.00 93.56 89 TYR A CA 1
ATOM 739 C C . TYR A 1 89 ? -9.731 5.201 10.306 1.00 93.56 89 TYR A C 1
ATOM 741 O O . TYR A 1 89 ? -10.873 5.187 9.840 1.00 93.56 89 TYR A O 1
ATOM 749 N N . LEU A 1 90 ? -9.500 5.388 11.610 1.00 92.31 90 LEU A N 1
ATOM 750 C CA . LEU A 1 90 ? -10.578 5.568 12.584 1.00 92.31 90 LEU A CA 1
ATOM 751 C C . LEU A 1 90 ? -11.340 6.887 12.392 1.00 92.31 90 LEU A C 1
ATOM 753 O O . LEU A 1 90 ? -12.546 6.927 12.637 1.00 92.31 90 LEU A O 1
ATOM 757 N N . SER A 1 91 ? -10.671 7.957 11.954 1.00 91.81 91 SER A N 1
ATOM 758 C CA . SER A 1 91 ? -11.301 9.267 11.749 1.00 91.81 91 SER A CA 1
ATOM 759 C C . SER A 1 91 ? -12.104 9.343 10.451 1.00 91.81 91 SER A C 1
ATOM 761 O O . SER A 1 91 ? -13.228 9.842 10.463 1.00 91.81 91 SER A O 1
ATOM 763 N N . LEU A 1 92 ? -11.580 8.783 9.355 1.00 86.75 92 LEU A N 1
ATOM 764 C CA . LEU A 1 92 ? -12.281 8.692 8.070 1.00 86.75 92 LEU A CA 1
ATOM 765 C C . LEU A 1 92 ? -13.473 7.731 8.126 1.00 86.75 92 LEU A C 1
ATOM 767 O O . LEU A 1 92 ? -14.376 7.829 7.299 1.00 86.75 92 LEU A O 1
ATOM 771 N N . ARG A 1 93 ? -13.466 6.796 9.086 1.00 78.50 93 ARG A N 1
ATOM 772 C CA . ARG A 1 93 ? -14.479 5.751 9.270 1.00 78.50 93 ARG A CA 1
ATOM 773 C C . ARG A 1 93 ? -14.901 5.073 7.957 1.00 78.50 93 ARG A C 1
ATOM 775 O O . ARG A 1 93 ? -16.101 4.988 7.693 1.00 78.50 93 ARG A O 1
ATOM 782 N N . PRO A 1 94 ? -13.979 4.487 7.166 1.00 72.94 94 PRO A N 1
ATOM 783 C CA . PRO A 1 94 ? -14.379 3.616 6.056 1.00 72.94 94 PRO A CA 1
ATOM 784 C C . PRO A 1 94 ? -15.307 2.490 6.536 1.00 72.94 94 PRO A C 1
ATOM 786 O O . PRO A 1 94 ? -16.197 2.055 5.814 1.00 72.94 94 PRO A O 1
ATOM 789 N N . ALA A 1 95 ? -15.142 2.085 7.802 1.00 65.94 95 ALA A N 1
ATOM 790 C CA . ALA A 1 95 ? -15.990 1.128 8.497 1.00 65.94 95 ALA A CA 1
ATOM 791 C C . ALA A 1 95 ? -17.484 1.523 8.594 1.00 65.94 95 ALA A C 1
ATOM 793 O O . ALA A 1 95 ? -18.331 0.663 8.804 1.00 65.94 95 ALA A O 1
ATOM 794 N N . ALA A 1 96 ? -17.807 2.815 8.477 1.00 71.25 96 ALA A N 1
ATOM 795 C CA . ALA A 1 96 ? -19.163 3.349 8.616 1.00 71.25 96 ALA A CA 1
ATOM 796 C C . ALA A 1 96 ? -19.926 3.443 7.284 1.00 71.25 96 ALA A C 1
ATOM 798 O O . ALA A 1 96 ? -21.050 3.947 7.256 1.00 71.25 96 ALA A O 1
ATOM 799 N N . LEU A 1 97 ? -19.327 2.986 6.179 1.00 77.25 97 LEU A N 1
ATOM 800 C CA . LEU A 1 97 ? -20.031 2.871 4.907 1.00 77.25 97 LEU A CA 1
ATOM 801 C C . LEU A 1 97 ? -21.228 1.913 5.051 1.00 77.25 97 LEU A C 1
ATOM 803 O O . LEU A 1 97 ? -21.129 0.910 5.760 1.00 77.25 97 LEU A O 1
ATOM 807 N N . PRO A 1 98 ? -22.367 2.203 4.395 1.00 80.56 98 PRO A N 1
ATOM 808 C CA . PRO A 1 98 ? -23.541 1.347 4.479 1.00 80.56 98 PRO A CA 1
ATOM 809 C C . PRO A 1 98 ? -23.236 -0.053 3.936 1.00 80.56 98 PRO A C 1
ATOM 811 O O . PRO A 1 98 ? -22.612 -0.210 2.888 1.00 80.56 98 PRO A O 1
ATOM 814 N N . GLY A 1 99 ? -23.728 -1.070 4.643 1.00 80.56 99 GLY A N 1
ATOM 815 C CA . GLY A 1 99 ? -23.493 -2.477 4.328 1.00 80.56 99 GLY A CA 1
ATOM 816 C C . GLY A 1 99 ? -22.659 -3.181 5.394 1.00 80.56 99 GLY A C 1
ATOM 817 O O . GLY A 1 99 ? -22.286 -2.603 6.412 1.00 80.56 99 GLY A O 1
ATOM 818 N N . ARG A 1 100 ? -22.399 -4.472 5.175 1.00 77.81 100 ARG A N 1
ATOM 819 C CA . ARG A 1 100 ? -21.508 -5.253 6.033 1.00 77.81 100 ARG A CA 1
ATOM 820 C C . ARG A 1 100 ? -20.138 -5.309 5.384 1.00 77.81 100 ARG A C 1
ATOM 822 O O . ARG A 1 100 ? -20.010 -5.767 4.252 1.00 77.81 100 ARG A O 1
ATOM 829 N N . LEU A 1 101 ? -19.135 -4.838 6.107 1.00 77.88 101 LEU A N 1
ATOM 830 C CA . LEU A 1 101 ? -17.752 -4.918 5.672 1.00 77.88 101 LEU A CA 1
ATOM 831 C C . LEU A 1 101 ? -17.177 -6.255 6.099 1.00 77.88 101 LEU A C 1
ATOM 833 O O . LEU A 1 101 ? -17.404 -6.716 7.218 1.00 77.88 101 LEU A O 1
ATOM 837 N N . TYR A 1 102 ? -16.433 -6.860 5.188 1.00 78.44 102 TYR A N 1
ATOM 838 C CA . TYR A 1 102 ? -15.735 -8.104 5.432 1.00 78.44 102 TYR A CA 1
ATOM 839 C C . TYR A 1 102 ? -14.248 -7.865 5.209 1.00 78.44 102 TYR A C 1
ATOM 841 O O . TYR A 1 102 ? -13.886 -7.154 4.267 1.00 78.44 102 TYR A O 1
ATOM 849 N N . PRO A 1 103 ? -13.386 -8.425 6.067 1.00 81.38 103 PRO A N 1
ATOM 850 C CA . PRO A 1 103 ? -11.969 -8.437 5.776 1.00 81.38 103 PRO A CA 1
ATOM 851 C C . PRO A 1 103 ? -11.698 -9.190 4.470 1.00 81.38 103 PRO A C 1
ATOM 853 O O . PRO A 1 103 ? -12.409 -10.136 4.126 1.00 81.38 103 PRO A O 1
ATOM 856 N N . GLU A 1 104 ? -10.638 -8.792 3.771 1.00 78.31 104 GLU A N 1
ATOM 857 C CA . GLU A 1 104 ? -10.114 -9.561 2.646 1.00 78.31 104 GLU A CA 1
ATOM 858 C C . GLU A 1 104 ? -9.737 -10.976 3.114 1.00 78.31 104 GLU A C 1
ATOM 860 O O . GLU A 1 104 ? -9.142 -11.159 4.183 1.00 78.31 104 GLU A O 1
ATOM 865 N N . VAL A 1 105 ? -10.120 -11.982 2.325 1.00 76.06 105 VAL A N 1
ATOM 866 C CA . VAL A 1 105 ? -9.827 -13.392 2.591 1.00 76.06 105 VAL A CA 1
ATOM 867 C C . VAL A 1 105 ? -8.963 -13.913 1.455 1.00 76.06 105 VAL A C 1
ATOM 869 O O . VAL A 1 105 ? -9.404 -13.961 0.308 1.00 76.06 105 VAL A O 1
ATOM 872 N N . THR A 1 106 ? -7.741 -14.333 1.773 1.00 74.69 106 THR A N 1
ATOM 873 C CA . THR A 1 106 ? -6.893 -15.036 0.811 1.00 74.69 106 THR A CA 1
ATOM 874 C C . THR A 1 106 ? -7.385 -16.472 0.673 1.00 74.69 106 THR A C 1
ATOM 876 O O . THR A 1 106 ? -7.387 -17.229 1.643 1.00 74.69 106 THR A O 1
ATOM 879 N N . LEU A 1 107 ? -7.791 -16.858 -0.535 1.00 64.56 107 LEU A 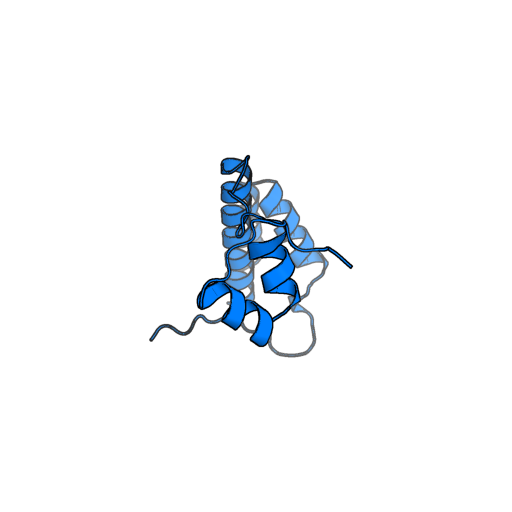N 1
ATOM 880 C CA . LEU A 1 107 ? -8.048 -18.256 -0.870 1.00 64.56 107 LEU A CA 1
ATOM 881 C C . LEU A 1 107 ? -6.702 -18.941 -1.135 1.00 64.56 107 LEU A C 1
ATOM 883 O O . LEU A 1 107 ? -5.983 -18.547 -2.051 1.00 64.56 107 LEU A O 1
ATOM 887 N N . ALA A 1 108 ? -6.356 -19.944 -0.331 1.00 67.81 108 ALA A N 1
ATOM 888 C CA . ALA A 1 108 ? -5.233 -20.840 -0.595 1.00 67.81 108 ALA A CA 1
ATOM 889 C C . ALA A 1 108 ? -5.786 -22.186 -1.087 1.00 67.81 108 ALA A C 1
ATOM 891 O O . ALA A 1 108 ? -6.754 -22.687 -0.512 1.00 67.81 108 ALA A O 1
ATOM 892 N N . ALA A 1 109 ? -5.206 -22.710 -2.169 1.00 55.72 109 ALA A N 1
ATOM 893 C CA . ALA A 1 109 ? -5.547 -24.002 -2.767 1.00 55.72 109 ALA A CA 1
ATOM 894 C C . ALA A 1 109 ? -4.690 -25.132 -2.187 1.00 55.72 109 ALA A C 1
ATOM 896 O O . ALA A 1 109 ? -3.518 -24.853 -1.842 1.00 55.72 109 ALA A O 1
#

Secondary structure (DSSP, 8-state):
-PPPPTTPPP-HHHHHHHHH-HHHHIIIIIS---SSPP--S-HHHHHHHHHHHHHHHHHHHHHHTT--HHHHHHHHTTSHHHHHHHHHHHHH-GGGSSS----------

pLDDT: mean 87.06, std 10.84, range [52.34, 97.62]

Mean predicted aligned error: 11.66 Å

Sequence (109 aa):
MASLPPDFQFSQASLQDYVDCRRRFLLAHVRRIVWPAVESEPFLAHERQLALGTAFHRLIWQHLSGVEPERLTRAAGREPELARWWEHYLSLRPAALPGRLYPEVTLAA

Radius of gyration: 23.34 Å; Cα contacts (8 Å, |Δi|>4): 54; chains: 1; bounding box: 46×33×61 Å